Protein AF-A0A2Z7C8B4-F1 (afdb_monomer)

Sequence (126 aa):
MLSMHYPKAESQWIPLPPKSVGPT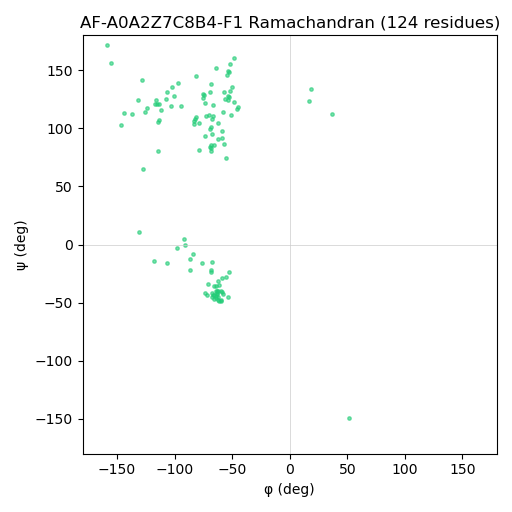PLCSSQLALVSHACTLVVYTPASPPTASVETLRHHEHNQSSQGLVEGSPAETECCRWLKELDDVCVCDLLVHLPQFLTKPVHSYTIAIDNTCDVTFSCGSKS

Organism: NCBI:txid472368

Mean predicted aligned error: 16.64 Å

Structure (mmCIF, N/CA/C/O backbone):
data_AF-A0A2Z7C8B4-F1
#
_entry.id   AF-A0A2Z7C8B4-F1
#
loop_
_atom_site.group_PDB
_atom_site.id
_atom_site.type_symbol
_atom_site.label_atom_id
_atom_site.label_alt_id
_atom_site.label_comp_id
_atom_site.label_asym_id
_atom_site.label_entity_id
_atom_site.label_seq_id
_atom_site.pdbx_PDB_ins_code
_atom_site.Cartn_x
_atom_site.Cartn_y
_atom_site.Cartn_z
_atom_site.occupancy
_atom_site.B_iso_or_equiv
_atom_site.auth_seq_id
_atom_site.auth_comp_id
_atom_site.auth_asym_id
_atom_site.auth_atom_id
_atom_site.pdbx_PDB_model_num
ATOM 1 N N . MET A 1 1 ? -50.290 14.798 52.025 1.00 39.72 1 MET A N 1
ATOM 2 C CA . MET A 1 1 ? -49.732 13.643 51.288 1.00 39.72 1 MET A CA 1
ATOM 3 C C . MET A 1 1 ? -48.855 14.183 50.163 1.00 39.72 1 MET A C 1
ATOM 5 O O . MET A 1 1 ? -49.177 15.240 49.643 1.00 39.72 1 MET A O 1
ATOM 9 N N . LEU A 1 2 ? -47.699 13.551 49.943 1.00 42.09 2 LEU A N 1
ATOM 10 C CA . LEU A 1 2 ? -46.470 14.088 49.332 1.00 42.09 2 LEU A CA 1
ATOM 11 C C . LEU A 1 2 ? -46.631 14.775 47.959 1.00 42.09 2 LEU A C 1
ATOM 13 O O . LEU A 1 2 ? -47.060 14.141 46.999 1.00 42.09 2 LEU A O 1
ATOM 17 N N . SER A 1 3 ? -46.128 16.010 47.845 1.00 48.34 3 SER A N 1
ATOM 18 C CA . SER A 1 3 ? -45.757 16.631 46.565 1.00 48.34 3 SER A CA 1
ATOM 19 C C . SER A 1 3 ? -44.349 16.177 46.180 1.00 48.34 3 SER A C 1
ATOM 21 O O . SER A 1 3 ? -43.360 16.641 46.753 1.00 48.34 3 SER A O 1
ATOM 23 N N . MET A 1 4 ? -44.251 15.248 45.228 1.00 46.31 4 MET A N 1
ATOM 24 C CA . MET A 1 4 ? -42.970 14.833 44.664 1.00 46.31 4 MET A CA 1
ATOM 25 C C . MET A 1 4 ? -42.515 15.889 43.646 1.00 46.31 4 MET A C 1
ATOM 27 O O . MET A 1 4 ? -43.057 15.982 42.548 1.00 46.31 4 MET A O 1
ATOM 31 N N . HIS A 1 5 ? -41.538 16.711 44.023 1.00 57.41 5 HIS A N 1
ATOM 32 C CA . HIS A 1 5 ? -40.867 17.612 43.091 1.00 57.41 5 HIS A CA 1
ATOM 33 C C . HIS A 1 5 ? -39.788 16.813 42.363 1.00 57.41 5 HIS A C 1
ATOM 35 O O . HIS A 1 5 ? -38.780 16.436 42.957 1.00 57.41 5 HIS A O 1
ATOM 41 N N . TYR A 1 6 ? -40.018 16.527 41.086 1.00 46.19 6 TYR A N 1
ATOM 42 C CA . TYR A 1 6 ? -38.996 15.947 40.225 1.00 46.19 6 TYR A CA 1
ATOM 43 C C . TYR A 1 6 ? -37.995 17.050 39.849 1.00 46.19 6 TYR A C 1
ATOM 45 O O . TYR A 1 6 ? -38.429 18.113 39.393 1.00 46.19 6 TYR A O 1
ATOM 53 N N . PRO A 1 7 ? -36.675 16.855 39.999 1.00 53.03 7 PRO A N 1
ATOM 54 C CA . PRO A 1 7 ? -35.728 17.769 39.386 1.00 53.03 7 PRO A CA 1
ATOM 55 C C . PRO A 1 7 ? -35.856 17.622 37.867 1.00 53.03 7 PRO A C 1
ATOM 57 O O . PRO A 1 7 ? -35.657 16.539 37.315 1.00 53.03 7 PRO A O 1
ATOM 60 N N . LYS A 1 8 ? -36.205 18.717 37.184 1.00 48.69 8 LYS A N 1
ATOM 61 C CA . LYS A 1 8 ? -36.082 18.828 35.730 1.00 48.69 8 LYS A CA 1
ATOM 62 C C . LYS A 1 8 ? -34.588 18.792 35.398 1.00 48.69 8 LYS A C 1
ATOM 64 O O . LYS A 1 8 ? -33.934 19.827 35.322 1.00 48.69 8 LYS A O 1
ATOM 69 N N . ALA A 1 9 ? -34.035 17.592 35.259 1.00 57.16 9 ALA A N 1
ATOM 70 C CA . ALA A 1 9 ? -32.729 17.402 34.660 1.00 57.16 9 ALA A CA 1
ATOM 71 C C . ALA A 1 9 ? -32.900 17.616 33.154 1.00 57.16 9 ALA A C 1
ATOM 73 O O . ALA A 1 9 ? -33.289 16.709 32.421 1.00 57.16 9 ALA A O 1
ATOM 74 N N . GLU A 1 10 ? -32.663 18.841 32.694 1.00 51.22 10 GLU A N 1
ATOM 75 C CA . GLU A 1 10 ? -32.428 19.092 31.277 1.00 51.22 10 GLU A CA 1
ATOM 76 C C . GLU A 1 10 ? -31.084 18.459 30.932 1.00 51.22 10 GLU A C 1
ATOM 78 O O . GLU A 1 10 ? -30.036 19.095 30.989 1.00 51.22 10 GLU A O 1
ATOM 83 N N . SER A 1 11 ? -31.100 17.164 30.613 1.00 55.47 11 SER A N 1
ATOM 84 C CA . SER A 1 11 ? -30.011 16.542 29.878 1.00 55.47 11 SER A CA 1
ATOM 85 C C . SER A 1 11 ? -30.059 17.126 28.474 1.00 55.47 11 SER A C 1
ATOM 87 O O . SER A 1 11 ? -30.645 16.549 27.555 1.00 55.47 11 SER A O 1
ATOM 89 N N . GLN A 1 12 ? -29.504 18.325 28.324 1.00 48.34 12 GLN A N 1
ATOM 90 C CA . GLN A 1 12 ? -29.180 18.869 27.026 1.00 48.34 12 GLN A CA 1
ATOM 91 C C . GLN A 1 12 ? -28.022 18.025 26.507 1.00 48.34 12 GLN A C 1
ATOM 93 O O . GLN A 1 12 ? -26.850 18.336 26.699 1.00 48.34 12 GLN A O 1
ATOM 98 N N . TRP A 1 13 ? -28.380 16.888 25.910 1.00 49.81 13 TRP A N 1
ATOM 99 C CA . TRP A 1 13 ? -27.516 16.162 25.004 1.00 49.81 13 TRP A CA 1
ATOM 100 C C . TRP A 1 13 ? -27.214 17.141 23.886 1.00 49.81 13 TRP A C 1
ATOM 102 O O . TRP A 1 13 ? -27.990 17.289 22.949 1.00 49.81 13 TRP A O 1
ATOM 112 N N . ILE A 1 14 ? -26.130 17.888 24.038 1.00 55.28 14 ILE A N 1
ATOM 113 C CA . ILE A 1 14 ? -25.474 18.508 22.908 1.00 55.28 14 ILE A CA 1
ATOM 114 C C . ILE A 1 14 ? -24.941 17.300 22.140 1.00 55.28 14 ILE A C 1
ATOM 116 O O . ILE A 1 14 ? -24.062 16.614 22.673 1.00 55.28 14 ILE A O 1
ATOM 120 N N . PRO A 1 15 ? -25.462 16.960 20.947 1.00 55.03 15 PRO A N 1
ATOM 121 C CA . PRO A 1 15 ? -24.724 16.067 20.082 1.00 55.03 15 PRO A CA 1
ATOM 122 C C . PRO A 1 15 ? -23.445 16.843 19.794 1.00 55.03 15 PRO A C 1
ATOM 124 O O . PRO A 1 15 ? -23.476 17.848 19.080 1.00 55.03 15 PRO A O 1
ATOM 127 N N . LEU A 1 16 ? -22.330 16.463 20.425 1.00 57.62 16 LEU A N 1
ATOM 128 C CA . LEU A 1 16 ? -21.052 16.923 19.916 1.00 57.62 16 LEU A CA 1
ATOM 129 C C . LEU A 1 16 ? -21.061 16.506 18.444 1.00 57.62 16 LEU A C 1
ATOM 131 O O . LEU A 1 16 ? -21.365 15.338 18.168 1.00 57.62 16 LEU A O 1
ATOM 135 N N . PRO A 1 17 ? -20.787 17.422 17.498 1.00 56.38 17 PRO A N 1
ATOM 136 C CA . PRO A 1 17 ? -20.564 16.994 16.133 1.00 56.38 17 PRO A CA 1
ATOM 137 C C . PRO A 1 17 ? -19.504 15.892 16.216 1.00 56.38 17 PRO A C 1
ATOM 139 O O . PRO A 1 17 ? -18.526 16.074 16.958 1.00 56.38 17 PRO A O 1
ATOM 142 N N . PRO A 1 18 ? -19.699 14.732 15.558 1.00 55.31 18 PRO A N 1
ATOM 143 C CA . PRO A 1 18 ? -18.627 13.757 15.467 1.00 55.31 18 PRO A CA 1
ATOM 144 C C . PRO A 1 18 ? -17.398 14.547 15.035 1.00 55.31 18 PRO A C 1
ATOM 146 O O . PRO A 1 18 ? -17.472 15.303 14.061 1.00 55.31 18 PRO A O 1
ATOM 149 N N . LYS A 1 19 ? -16.319 14.483 15.835 1.00 49.03 19 LYS A N 1
ATOM 150 C CA . LYS A 1 19 ? -15.037 15.066 15.438 1.00 49.03 19 LYS A CA 1
ATOM 151 C C . LYS A 1 19 ? -14.848 14.620 14.001 1.00 49.03 19 LYS A C 1
ATOM 153 O O . LYS A 1 19 ? -14.882 13.420 13.747 1.00 49.03 19 LYS A O 1
ATOM 158 N N . SER A 1 20 ? -14.771 15.590 13.099 1.00 48.62 20 SER A N 1
ATOM 159 C CA . SER A 1 20 ? -14.582 15.377 11.676 1.00 48.62 20 SER A CA 1
ATOM 160 C C . SER A 1 20 ? -13.298 14.571 11.489 1.00 48.62 20 SER A C 1
ATOM 162 O O . SER A 1 20 ? -12.225 15.144 11.317 1.00 48.62 20 SER A O 1
ATOM 164 N N . VAL A 1 21 ? -13.391 13.242 11.556 1.00 57.22 21 VAL A N 1
ATOM 165 C CA . VAL A 1 21 ? -12.478 12.355 10.850 1.00 57.22 21 VAL A CA 1
ATOM 166 C C . VAL A 1 21 ? -12.664 12.790 9.410 1.00 57.22 21 VAL A C 1
ATOM 168 O O . VAL A 1 21 ? -13.791 12.791 8.912 1.00 57.22 21 VA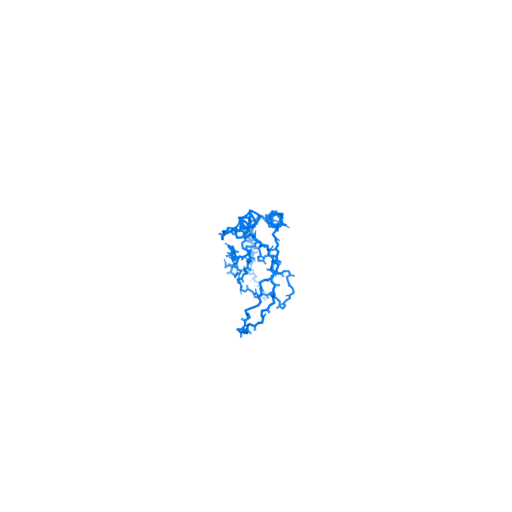L A O 1
ATOM 171 N N . GLY A 1 22 ? -11.603 13.361 8.841 1.00 50.22 22 GLY A N 1
ATOM 172 C CA . GLY A 1 22 ? -11.636 14.000 7.534 1.00 50.22 22 GLY A CA 1
ATOM 173 C C . GLY A 1 22 ? -12.307 13.111 6.486 1.00 50.22 22 GLY A C 1
ATOM 174 O O . GLY A 1 22 ? -12.438 11.902 6.682 1.00 50.22 22 GLY A O 1
ATOM 175 N N . PRO A 1 23 ? -12.763 13.709 5.381 1.00 47.66 23 PRO A N 1
ATOM 176 C CA . PRO A 1 23 ? -13.569 13.010 4.401 1.00 47.66 23 PRO A CA 1
ATOM 177 C C . PRO A 1 23 ? -12.822 11.739 3.962 1.00 47.66 23 PRO A C 1
ATOM 179 O O . PRO A 1 23 ? -11.682 11.796 3.503 1.00 47.66 23 PRO A O 1
ATOM 182 N N . THR A 1 24 ? -13.473 10.586 4.095 1.00 59.66 24 THR A N 1
ATOM 183 C CA . THR A 1 24 ? -13.124 9.351 3.392 1.00 59.66 24 THR A CA 1
ATOM 184 C C . THR A 1 24 ? -13.670 9.431 1.959 1.00 59.66 24 THR A C 1
ATOM 186 O O . THR A 1 24 ? -14.774 8.971 1.677 1.00 59.66 24 THR A O 1
ATOM 189 N N . PRO A 1 25 ? -12.953 10.121 1.048 1.00 54.56 25 PRO A N 1
ATOM 190 C CA . PRO A 1 25 ? -12.885 9.681 -0.344 1.00 54.56 25 PRO A CA 1
ATOM 191 C C . PRO A 1 25 ? -11.452 9.633 -0.908 1.00 54.56 25 PRO A C 1
ATOM 193 O O . PRO A 1 25 ? -11.293 9.450 -2.111 1.00 54.56 25 PRO A O 1
ATOM 196 N N . LEU A 1 26 ? -10.400 9.765 -0.086 1.00 63.62 26 LEU A N 1
ATOM 197 C CA . LEU A 1 26 ? -9.022 9.663 -0.593 1.00 63.62 26 LEU A CA 1
ATOM 198 C C . LEU A 1 26 ? -8.475 8.232 -0.636 1.00 63.62 26 LEU A C 1
ATOM 200 O O . LEU A 1 26 ? -7.534 7.985 -1.378 1.00 63.62 26 LEU A O 1
ATOM 204 N N . CYS A 1 27 ? -9.013 7.281 0.134 1.00 84.81 27 CYS A N 1
ATOM 205 C CA . CYS A 1 27 ? -8.450 5.925 0.138 1.00 84.81 27 CYS A CA 1
ATOM 206 C C . CYS A 1 27 ? -8.666 5.213 -1.207 1.00 84.81 27 CYS A C 1
ATOM 208 O O . CYS A 1 27 ? -7.739 4.625 -1.754 1.00 84.81 27 CYS A O 1
ATOM 210 N N . SER A 1 28 ? -9.853 5.347 -1.810 1.00 84.38 28 SER A N 1
ATOM 211 C CA . SER A 1 28 ? -10.131 4.766 -3.129 1.00 84.38 28 SER A CA 1
ATOM 212 C C . SER A 1 28 ? -9.250 5.358 -4.231 1.00 84.38 28 SER A C 1
ATOM 214 O O . SER A 1 28 ? -8.784 4.616 -5.090 1.00 84.38 28 SER A O 1
ATOM 216 N N . SER A 1 29 ? -8.997 6.671 -4.215 1.00 89.69 29 SER A N 1
ATOM 217 C CA . SER A 1 29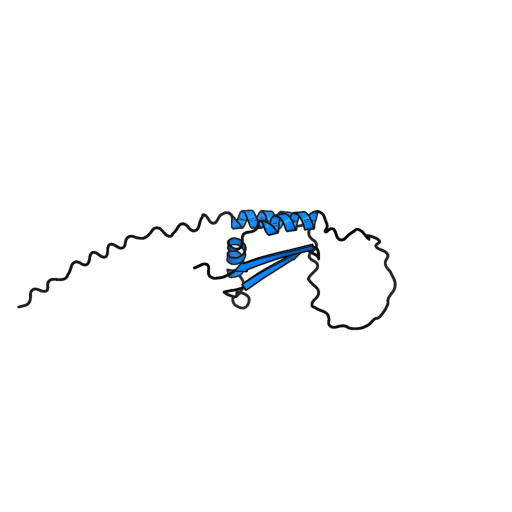 ? -8.138 7.314 -5.215 1.00 89.69 29 SER A CA 1
ATOM 218 C C . SER A 1 29 ? -6.658 6.992 -5.005 1.00 89.69 29 SER A C 1
ATOM 220 O O . SER A 1 29 ? -5.977 6.685 -5.979 1.00 89.69 29 SER A O 1
ATOM 222 N N . GLN A 1 30 ? -6.171 6.995 -3.760 1.00 91.19 30 GLN A N 1
ATOM 223 C CA . GLN A 1 30 ? -4.796 6.602 -3.435 1.00 91.19 30 GLN A CA 1
ATOM 224 C C . GLN A 1 30 ? -4.534 5.141 -3.807 1.00 91.19 30 GLN A C 1
ATOM 226 O O . GLN A 1 30 ? -3.565 4.846 -4.500 1.00 91.19 30 GLN A O 1
ATOM 231 N N . LEU A 1 31 ? -5.436 4.230 -3.431 1.00 90.31 31 LEU A N 1
ATOM 232 C CA . LEU A 1 31 ? -5.305 2.817 -3.770 1.00 90.31 31 LEU A CA 1
ATOM 233 C C . LEU A 1 31 ? -5.373 2.586 -5.283 1.00 90.31 31 LEU A C 1
ATOM 235 O O . LEU A 1 31 ? -4.602 1.786 -5.804 1.00 90.31 31 LEU A O 1
ATOM 239 N N . ALA A 1 32 ? -6.250 3.293 -6.003 1.00 91.69 32 ALA A N 1
ATOM 240 C CA . ALA A 1 32 ? -6.310 3.209 -7.462 1.00 91.69 32 ALA A CA 1
ATOM 241 C C . ALA A 1 32 ? -5.003 3.680 -8.116 1.00 91.69 32 ALA A C 1
ATOM 243 O O . ALA A 1 32 ? -4.528 3.062 -9.068 1.00 91.69 32 ALA A O 1
ATOM 244 N N . LEU A 1 33 ? -4.400 4.743 -7.583 1.00 93.19 33 LEU A N 1
ATOM 245 C CA . LEU A 1 33 ? -3.142 5.287 -8.081 1.00 93.19 33 LEU A CA 1
ATOM 246 C C . LEU A 1 33 ? -1.976 4.324 -7.847 1.00 93.19 33 LEU A C 1
ATOM 248 O O . LEU A 1 33 ? -1.215 4.050 -8.774 1.00 93.19 33 LEU A O 1
ATOM 252 N N . VAL A 1 34 ? -1.896 3.742 -6.648 1.00 93.00 34 VAL A N 1
ATOM 253 C CA . VAL A 1 34 ? -0.924 2.691 -6.318 1.00 93.00 34 VAL A CA 1
ATOM 254 C C . VAL A 1 34 ? -1.145 1.463 -7.198 1.00 93.00 34 VAL A C 1
ATOM 256 O O . VAL A 1 34 ? -0.208 0.981 -7.821 1.00 93.00 34 VAL A O 1
ATOM 259 N N . SER A 1 35 ? -2.383 0.981 -7.326 1.00 91.88 35 SER A N 1
ATOM 260 C CA . SER A 1 35 ? -2.715 -0.189 -8.148 1.00 91.88 35 SER A CA 1
A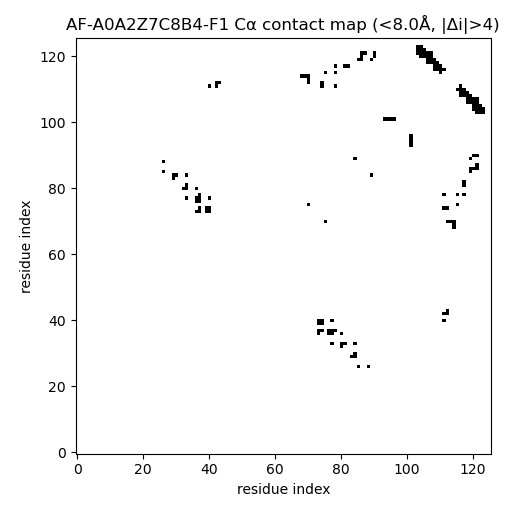TOM 261 C C . SER A 1 35 ? -2.307 0.001 -9.610 1.00 91.88 35 SER A C 1
ATOM 263 O O . SER A 1 35 ? -1.720 -0.900 -10.211 1.00 91.88 35 SER A O 1
ATOM 265 N N . HIS A 1 36 ? -2.550 1.187 -10.167 1.00 94.25 36 HIS A N 1
ATOM 266 C CA . HIS A 1 36 ? -2.118 1.521 -11.517 1.00 94.25 36 HIS A CA 1
ATOM 267 C C . HIS A 1 36 ? -0.586 1.583 -11.628 1.00 94.25 36 HIS A C 1
ATOM 269 O O . HIS A 1 36 ? -0.014 0.976 -12.529 1.00 94.25 36 HIS A O 1
ATOM 275 N N . ALA A 1 37 ? 0.094 2.262 -10.698 1.00 92.38 37 ALA A N 1
ATOM 276 C CA . ALA A 1 37 ? 1.556 2.361 -10.690 1.00 92.38 37 ALA A CA 1
ATOM 277 C C . ALA A 1 37 ? 2.250 0.998 -10.540 1.00 92.38 37 ALA A C 1
ATOM 279 O O . ALA A 1 37 ? 3.294 0.756 -11.138 1.00 92.38 37 ALA A O 1
ATOM 280 N N . CYS A 1 38 ? 1.642 0.097 -9.775 1.00 91.06 38 CYS A N 1
ATOM 281 C CA . CYS A 1 38 ? 2.176 -1.223 -9.476 1.00 91.06 38 CYS A CA 1
ATOM 282 C C . CYS A 1 38 ? 1.728 -2.310 -10.461 1.00 91.06 38 CYS A C 1
ATOM 284 O O . CYS A 1 38 ? 2.159 -3.451 -10.331 1.00 91.06 38 CYS A O 1
ATOM 286 N N . THR A 1 39 ? 0.907 -1.984 -11.467 1.00 90.56 39 THR A N 1
ATOM 287 C CA . THR A 1 39 ? 0.369 -2.962 -12.436 1.00 90.56 39 THR A CA 1
ATOM 288 C C . THR A 1 39 ? 1.462 -3.716 -13.202 1.00 90.56 39 THR A C 1
ATOM 290 O O . THR A 1 39 ? 1.248 -4.853 -13.613 1.00 90.56 39 THR A O 1
ATOM 293 N N . LEU A 1 40 ? 2.630 -3.098 -13.399 1.00 85.06 40 LEU A N 1
ATOM 294 C CA . LEU A 1 40 ? 3.749 -3.683 -14.146 1.00 85.06 40 LEU A CA 1
ATOM 295 C C . LEU A 1 40 ? 4.813 -4.335 -13.255 1.00 85.06 40 LEU A C 1
ATOM 297 O O . LEU A 1 40 ? 5.770 -4.901 -13.780 1.00 85.06 40 LEU A O 1
ATOM 301 N N . VAL A 1 41 ? 4.666 -4.262 -11.930 1.00 83.19 41 VAL A N 1
ATOM 302 C CA . VAL A 1 41 ? 5.590 -4.922 -11.006 1.00 83.19 41 VAL A CA 1
ATOM 303 C C . VAL A 1 41 ? 5.320 -6.421 -11.047 1.00 83.19 41 VAL A C 1
ATOM 305 O O . VAL A 1 41 ? 4.210 -6.879 -10.770 1.00 83.19 41 VAL A O 1
ATOM 308 N N . VAL A 1 42 ? 6.342 -7.201 -11.396 1.00 74.12 42 VAL A N 1
ATOM 309 C CA . VAL A 1 42 ? 6.263 -8.658 -11.315 1.00 74.12 42 VAL A CA 1
ATOM 310 C C . VAL A 1 42 ? 6.309 -9.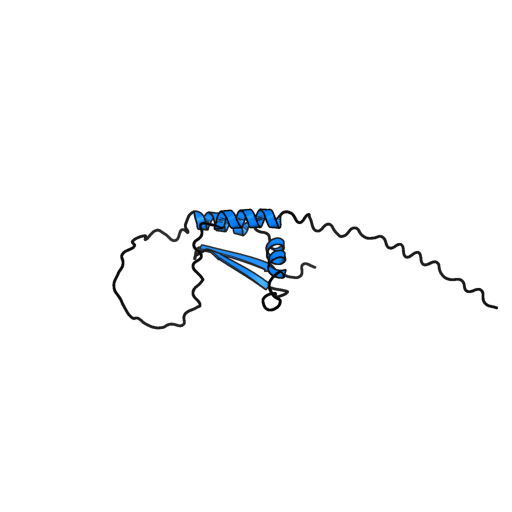034 -9.841 1.00 74.12 42 VAL A C 1
ATOM 312 O O . VAL A 1 42 ? 7.335 -8.880 -9.187 1.00 74.12 42 VAL A O 1
ATOM 315 N N . TYR A 1 43 ? 5.196 -9.531 -9.305 1.00 62.19 43 TYR A N 1
ATOM 316 C CA . TYR A 1 43 ? 5.187 -10.096 -7.962 1.00 62.19 43 TYR A CA 1
ATOM 317 C C . TYR A 1 43 ? 5.981 -11.404 -7.973 1.00 62.19 43 TYR A C 1
ATOM 319 O O . TYR A 1 43 ? 5.474 -12.448 -8.388 1.00 62.19 43 TYR A O 1
ATOM 327 N N . THR A 1 44 ? 7.232 -11.355 -7.530 1.00 55.03 44 THR A N 1
ATOM 328 C CA . THR A 1 44 ? 7.957 -12.533 -7.064 1.00 55.03 44 THR A CA 1
ATOM 329 C C . THR A 1 44 ? 7.508 -12.777 -5.622 1.00 55.03 44 THR A C 1
ATOM 331 O O . THR A 1 44 ? 7.800 -11.966 -4.743 1.00 55.03 44 THR A O 1
ATOM 334 N N . PRO A 1 45 ? 6.742 -13.847 -5.330 1.00 52.97 45 PRO A N 1
ATOM 335 C CA . PRO A 1 45 ? 6.411 -14.172 -3.951 1.00 52.97 45 PRO A CA 1
ATOM 336 C C . PRO A 1 45 ? 7.721 -14.329 -3.188 1.00 52.97 45 PRO A C 1
ATOM 338 O O . PRO A 1 45 ? 8.574 -15.113 -3.613 1.00 52.97 45 PRO A O 1
ATOM 341 N N . ALA A 1 46 ? 7.882 -13.582 -2.093 1.00 50.22 46 ALA A N 1
ATOM 342 C CA . ALA A 1 46 ? 9.030 -13.725 -1.213 1.00 50.22 46 ALA A CA 1
ATOM 343 C C . ALA A 1 46 ? 9.172 -15.212 -0.866 1.00 50.22 46 ALA A C 1
ATOM 345 O O . ALA A 1 46 ? 8.294 -15.800 -0.227 1.00 50.22 46 ALA A O 1
ATOM 346 N N . SER A 1 47 ? 10.237 -15.847 -1.357 1.00 38.16 47 SER A N 1
ATOM 347 C CA . SER A 1 47 ? 10.511 -17.241 -1.041 1.00 38.16 47 SER A CA 1
ATOM 348 C C . SER A 1 47 ? 10.594 -17.365 0.483 1.00 38.16 47 SER A C 1
ATOM 350 O O . SER A 1 47 ? 11.284 -16.549 1.104 1.00 38.16 47 SER A O 1
ATOM 352 N N . PRO A 1 48 ? 9.906 -18.341 1.107 1.00 43.75 48 PRO A N 1
ATOM 353 C CA . PRO A 1 48 ? 10.042 -18.574 2.540 1.00 43.75 48 PRO A CA 1
ATOM 354 C C . PRO A 1 48 ? 11.530 -18.740 2.882 1.00 43.75 48 PRO A C 1
ATOM 356 O O . PRO A 1 48 ? 12.270 -19.238 2.029 1.00 43.75 48 PRO A O 1
ATOM 359 N N . PRO A 1 49 ? 11.994 -18.343 4.084 1.00 43.97 49 PRO A N 1
ATOM 360 C CA . PRO A 1 49 ? 13.395 -18.485 4.460 1.00 43.97 49 PRO A CA 1
ATOM 361 C C . PRO A 1 49 ? 13.778 -19.967 4.393 1.00 43.97 49 PRO A C 1
ATOM 363 O O . PRO A 1 49 ? 13.469 -20.752 5.289 1.00 43.97 49 PRO A O 1
ATOM 366 N N . THR A 1 50 ? 14.399 -20.377 3.288 1.00 42.06 50 THR A N 1
ATOM 367 C CA . THR A 1 50 ? 14.881 -21.738 3.091 1.00 42.06 50 THR A CA 1
ATOM 368 C C . THR A 1 50 ? 16.059 -21.945 4.021 1.00 42.06 50 THR A C 1
ATOM 370 O O . THR A 1 50 ? 17.122 -21.353 3.835 1.00 42.06 50 THR A O 1
ATOM 373 N N . ALA A 1 51 ? 15.858 -22.797 5.025 1.00 49.62 51 ALA A N 1
ATOM 374 C CA . ALA A 1 51 ? 16.950 -23.447 5.724 1.00 49.62 51 ALA A CA 1
ATOM 375 C C . ALA A 1 51 ? 17.893 -24.085 4.690 1.00 49.62 51 ALA A C 1
ATOM 377 O O . ALA A 1 51 ? 17.452 -24.690 3.711 1.00 49.62 51 ALA A O 1
ATOM 378 N N . SER A 1 52 ? 19.186 -23.890 4.907 1.00 53.47 52 SER A N 1
ATOM 379 C CA . SER A 1 52 ? 20.310 -24.307 4.076 1.00 53.47 52 SER A CA 1
ATOM 380 C C . SER A 1 52 ? 20.182 -25.759 3.607 1.00 53.47 52 SER A C 1
ATOM 382 O O . SER A 1 52 ? 20.244 -26.675 4.424 1.00 53.47 52 SER A O 1
ATOM 384 N N . VAL A 1 53 ? 20.076 -25.985 2.294 1.00 48.88 53 VAL A N 1
ATOM 385 C CA . VAL A 1 53 ? 20.348 -27.300 1.698 1.00 48.88 53 VAL A CA 1
ATOM 386 C C . VAL A 1 53 ? 21.266 -27.123 0.496 1.00 48.88 53 VAL A C 1
ATO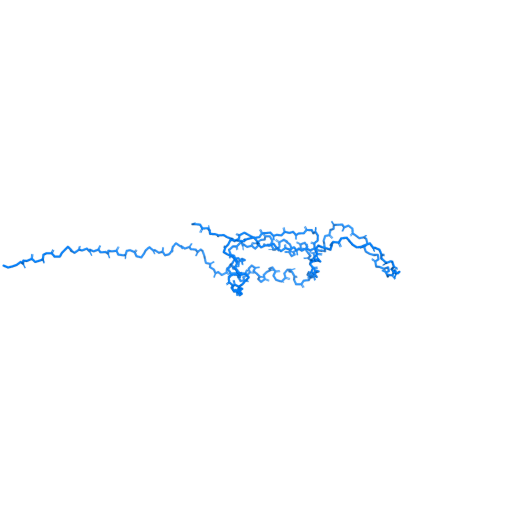M 388 O O . VAL A 1 53 ? 21.023 -26.337 -0.416 1.00 48.88 53 VAL A O 1
ATOM 391 N N . GLU A 1 54 ? 22.373 -27.842 0.579 1.00 49.09 54 GLU A N 1
ATOM 392 C CA . GLU A 1 54 ? 23.557 -27.792 -0.259 1.00 49.09 54 GLU A CA 1
ATOM 393 C C . GLU A 1 54 ? 23.320 -28.438 -1.641 1.00 49.09 54 GLU A C 1
ATOM 395 O O . GLU A 1 54 ? 22.856 -29.568 -1.745 1.00 49.09 54 GLU A O 1
ATOM 400 N N . THR A 1 55 ? 23.664 -27.683 -2.688 1.00 52.00 55 THR A N 1
ATOM 401 C CA . THR A 1 55 ? 24.131 -28.070 -4.035 1.00 52.00 55 THR A CA 1
ATOM 402 C C . THR A 1 55 ? 23.546 -29.315 -4.729 1.00 52.00 55 THR A C 1
ATOM 404 O O . THR A 1 55 ? 23.986 -30.438 -4.501 1.00 52.00 55 THR A O 1
ATOM 407 N N . LEU A 1 56 ? 22.786 -29.086 -5.810 1.00 49.75 56 LEU A N 1
ATOM 408 C CA . LEU A 1 56 ? 22.876 -29.935 -7.007 1.00 49.75 56 LEU A CA 1
ATOM 409 C C . LEU A 1 56 ? 22.856 -29.077 -8.281 1.00 49.75 56 LEU A C 1
ATOM 411 O O . LEU A 1 56 ? 21.866 -28.426 -8.609 1.00 49.75 56 LEU A O 1
ATOM 415 N N . ARG A 1 57 ? 23.994 -29.061 -8.982 1.00 56.44 57 ARG A N 1
ATOM 416 C CA . ARG A 1 57 ? 24.236 -28.281 -10.199 1.00 56.44 57 ARG A CA 1
ATOM 417 C C . ARG A 1 57 ? 23.546 -28.907 -11.411 1.00 56.44 57 ARG A C 1
ATOM 419 O O . ARG A 1 57 ? 23.840 -30.049 -11.748 1.00 56.44 57 ARG A O 1
ATOM 426 N N . HIS A 1 58 ? 22.739 -28.116 -12.112 1.00 54.69 58 HIS A N 1
ATOM 427 C CA . HIS A 1 58 ? 22.336 -28.366 -13.495 1.00 54.69 58 HIS A CA 1
ATOM 428 C C . HIS A 1 58 ? 22.599 -27.112 -14.338 1.00 54.69 58 HIS A C 1
ATOM 430 O O . HIS A 1 58 ? 22.478 -25.989 -13.855 1.00 54.69 58 HIS A O 1
ATOM 436 N N . HIS A 1 59 ? 23.052 -27.343 -15.567 1.00 58.88 59 HIS A N 1
ATOM 437 C CA . HIS A 1 59 ? 23.620 -26.362 -16.483 1.00 58.88 59 HIS A CA 1
ATOM 438 C C . HIS A 1 59 ? 22.620 -25.318 -17.009 1.00 58.88 59 HIS A C 1
ATOM 440 O O . HIS A 1 59 ? 21.506 -25.642 -17.403 1.00 58.88 59 HIS A O 1
ATOM 446 N N . GLU A 1 60 ? 23.130 -24.087 -17.040 1.00 52.06 60 GLU A N 1
ATOM 447 C CA . GLU A 1 60 ? 22.865 -22.922 -17.894 1.00 52.06 60 GLU A CA 1
ATOM 448 C C . GLU A 1 60 ? 21.585 -22.828 -18.746 1.00 52.06 60 GLU A C 1
ATOM 450 O O . GLU A 1 60 ? 21.398 -23.535 -19.736 1.00 52.06 60 GLU A O 1
ATOM 455 N N . HIS A 1 61 ? 20.855 -21.733 -18.510 1.00 59.66 61 HIS A N 1
ATOM 456 C CA . HIS A 1 61 ? 20.419 -20.860 -19.597 1.00 59.66 61 HIS A CA 1
ATOM 457 C C . HIS A 1 61 ? 20.901 -19.431 -19.308 1.00 59.66 61 HIS A C 1
ATOM 459 O O . HIS A 1 61 ? 20.552 -18.828 -18.295 1.00 59.66 61 HIS A O 1
ATOM 465 N N . ASN A 1 62 ? 21.754 -18.928 -20.195 1.00 56.34 62 ASN A N 1
ATOM 466 C CA . ASN A 1 62 ? 22.340 -17.597 -20.174 1.00 56.34 62 ASN A CA 1
ATOM 467 C C . ASN A 1 62 ? 21.256 -16.535 -20.436 1.00 56.34 62 ASN A C 1
ATOM 469 O O . ASN A 1 62 ? 20.871 -16.308 -21.580 1.00 56.34 62 ASN A O 1
ATOM 473 N N . GLN A 1 63 ? 20.776 -15.883 -19.376 1.00 62.22 63 GLN A N 1
ATOM 474 C CA . GLN A 1 63 ? 20.140 -14.568 -19.464 1.00 62.22 63 GLN A CA 1
ATOM 475 C C . GLN A 1 63 ? 21.023 -13.564 -18.731 1.00 62.22 63 GLN A C 1
ATOM 477 O O . GLN A 1 63 ? 20.822 -13.228 -17.567 1.00 62.22 63 GLN A O 1
ATOM 482 N N . SER A 1 64 ? 22.066 -13.134 -19.434 1.00 55.38 64 SER A N 1
ATOM 483 C CA . SER A 1 64 ? 22.867 -11.977 -19.072 1.00 55.38 64 SER A CA 1
ATOM 484 C C . SER A 1 64 ? 22.006 -10.710 -19.080 1.00 55.38 64 SER A C 1
ATOM 486 O O . SER A 1 64 ? 21.928 -10.001 -20.080 1.00 55.38 64 SER A O 1
ATOM 488 N N . SER A 1 65 ? 21.431 -10.388 -17.928 1.00 56.66 65 SER A N 1
ATOM 489 C CA . SER A 1 65 ? 21.136 -9.014 -17.521 1.00 56.66 65 SER A CA 1
ATOM 490 C C . SER A 1 65 ? 21.735 -8.782 -16.137 1.00 56.66 65 SER A C 1
ATOM 492 O O . SER A 1 65 ? 21.041 -8.582 -15.148 1.00 56.66 65 SER A O 1
ATOM 494 N N . GLN A 1 66 ? 23.070 -8.831 -16.081 1.00 54.59 66 GLN A N 1
ATOM 495 C CA . GLN A 1 66 ? 23.838 -8.143 -15.047 1.00 54.59 66 GLN A CA 1
ATOM 496 C C . GLN A 1 66 ? 23.698 -6.634 -15.278 1.00 54.59 66 GLN A C 1
ATOM 498 O O . GLN A 1 66 ? 24.530 -6.002 -15.924 1.00 54.59 66 GLN A O 1
ATOM 503 N N . GLY A 1 67 ? 22.606 -6.074 -14.776 1.00 42.19 67 GLY A N 1
ATOM 504 C CA . GLY A 1 67 ? 22.472 -4.656 -14.494 1.00 42.19 67 GLY A CA 1
ATOM 505 C C . GLY A 1 67 ? 22.276 -4.526 -12.994 1.00 42.19 67 GLY A C 1
ATOM 506 O O . GLY A 1 67 ? 21.397 -5.182 -12.458 1.00 42.19 67 GLY A O 1
ATOM 507 N N . LEU A 1 68 ? 23.189 -3.797 -12.355 1.00 44.78 68 LEU A N 1
ATOM 508 C CA . LEU A 1 68 ? 23.029 -2.956 -11.168 1.00 44.78 68 LEU A CA 1
ATOM 509 C C . LEU A 1 68 ? 21.792 -3.204 -10.284 1.00 44.78 68 LEU A C 1
ATOM 511 O O . LEU A 1 68 ? 20.673 -3.241 -10.769 1.00 44.78 68 LEU A O 1
ATOM 515 N N . VAL A 1 69 ? 22.018 -3.261 -8.970 1.00 53.78 69 VAL A N 1
ATOM 516 C CA . VAL A 1 69 ? 21.014 -3.128 -7.899 1.00 53.78 69 VAL A CA 1
ATOM 517 C C . VAL A 1 69 ? 20.256 -1.801 -8.062 1.00 53.78 69 VAL A C 1
ATOM 519 O O . VAL A 1 69 ? 20.519 -0.818 -7.380 1.00 53.78 69 VAL A O 1
ATOM 522 N N . GLU A 1 70 ? 19.371 -1.749 -9.039 1.00 54.19 70 GLU A N 1
ATOM 523 C CA . GLU A 1 70 ? 18.532 -0.628 -9.404 1.00 54.19 70 GLU A CA 1
ATOM 524 C C . GLU A 1 70 ? 17.255 -1.294 -9.897 1.00 54.19 70 GLU A C 1
ATOM 526 O O . GLU A 1 70 ? 17.240 -1.931 -10.952 1.00 54.19 70 GLU A O 1
ATOM 531 N N . GLY A 1 71 ? 16.227 -1.270 -9.045 1.00 63.50 71 GLY A N 1
ATOM 532 C CA . GLY A 1 71 ? 14.939 -1.866 -9.371 1.00 63.50 71 GLY A CA 1
ATOM 533 C C . GLY A 1 71 ? 14.440 -1.348 -10.717 1.00 63.50 71 GLY A C 1
ATOM 534 O O . GLY A 1 71 ? 14.813 -0.253 -11.160 1.00 63.50 71 GLY A O 1
ATOM 535 N N . SER A 1 72 ? 13.593 -2.126 -11.388 1.00 78.38 72 SER A N 1
ATOM 536 C CA . SER A 1 72 ? 13.020 -1.687 -12.656 1.00 78.38 72 SER A CA 1
ATOM 537 C C . SER A 1 72 ? 12.361 -0.305 -12.482 1.00 78.38 72 SER A C 1
ATOM 539 O O . SER A 1 72 ? 11.860 0.031 -11.400 1.00 78.38 72 SER A O 1
ATOM 541 N N . PRO A 1 73 ? 12.326 0.548 -13.520 1.00 82.88 73 PRO A N 1
ATOM 542 C CA . PRO A 1 73 ? 11.663 1.848 -13.413 1.00 82.88 73 PRO A CA 1
ATOM 543 C C . PRO A 1 73 ? 10.195 1.709 -12.973 1.00 82.88 73 PRO A C 1
ATOM 545 O O . PRO A 1 73 ? 9.674 2.588 -12.293 1.00 82.88 73 PRO A O 1
ATOM 548 N N . ALA A 1 74 ? 9.552 0.578 -13.286 1.00 85.44 74 ALA A N 1
ATOM 549 C CA . ALA A 1 74 ? 8.221 0.234 -12.797 1.00 85.44 74 ALA A CA 1
ATOM 550 C C . ALA A 1 74 ? 8.184 -0.015 -11.275 1.00 85.44 74 ALA A C 1
ATOM 552 O O . ALA A 1 74 ? 7.291 0.494 -10.600 1.00 85.44 74 ALA A O 1
ATOM 553 N N . GLU A 1 75 ? 9.154 -0.743 -10.715 1.00 87.75 75 GLU A N 1
ATOM 554 C CA . GLU A 1 75 ? 9.282 -0.953 -9.262 1.00 87.75 75 GLU A CA 1
ATOM 555 C C . GLU A 1 75 ? 9.531 0.358 -8.519 1.00 87.75 75 GLU A C 1
ATOM 557 O O . GLU A 1 75 ? 8.900 0.617 -7.495 1.00 87.75 75 GLU A O 1
ATOM 562 N N . THR A 1 76 ? 10.396 1.219 -9.061 1.00 88.75 76 THR A N 1
ATOM 563 C CA . THR A 1 76 ? 10.699 2.530 -8.469 1.00 88.75 76 THR A CA 1
ATOM 564 C C . THR A 1 76 ? 9.456 3.419 -8.428 1.00 88.75 76 THR A C 1
ATOM 566 O O . THR A 1 76 ? 9.146 4.023 -7.399 1.00 88.75 76 THR A O 1
ATOM 569 N N . GLU A 1 77 ? 8.707 3.467 -9.529 1.00 90.69 77 GLU A N 1
ATOM 570 C CA . GLU A 1 77 ? 7.465 4.233 -9.627 1.00 90.69 77 GLU A CA 1
ATOM 571 C C . GLU A 1 77 ? 6.372 3.682 -8.705 1.00 90.69 77 GLU A C 1
ATOM 573 O O . GLU A 1 77 ? 5.724 4.448 -7.989 1.00 90.69 77 GLU A O 1
ATOM 578 N N . CYS A 1 78 ? 6.202 2.360 -8.652 1.00 92.06 78 CYS A N 1
ATOM 579 C CA . CYS A 1 78 ? 5.291 1.709 -7.713 1.00 92.06 78 CYS A CA 1
ATOM 580 C C . CYS A 1 78 ? 5.666 2.026 -6.259 1.00 92.06 78 CYS A C 1
ATOM 582 O O . CYS A 1 78 ? 4.817 2.463 -5.487 1.00 92.06 78 CYS A O 1
ATOM 584 N N . CYS A 1 79 ? 6.945 1.895 -5.901 1.00 92.25 79 CYS A N 1
ATOM 585 C CA . CYS A 1 79 ? 7.454 2.199 -4.566 1.00 92.25 79 CYS A CA 1
ATOM 586 C C . CYS A 1 79 ? 7.206 3.659 -4.168 1.00 92.25 79 CYS A C 1
ATOM 588 O O . CYS A 1 79 ? 6.845 3.948 -3.026 1.00 92.25 79 CYS A O 1
ATOM 590 N N . ARG A 1 80 ? 7.374 4.592 -5.112 1.00 93.12 80 ARG A N 1
ATOM 591 C CA . ARG A 1 80 ? 7.094 6.016 -4.898 1.00 93.12 80 ARG A CA 1
ATOM 592 C C . ARG A 1 80 ? 5.635 6.247 -4.518 1.00 93.12 80 ARG A C 1
ATOM 594 O O . ARG A 1 80 ? 5.380 6.937 -3.538 1.00 93.12 80 ARG A O 1
ATOM 601 N N . TRP A 1 81 ? 4.696 5.658 -5.254 1.00 93.56 81 TRP A N 1
ATOM 602 C CA . TRP A 1 81 ? 3.270 5.788 -4.943 1.00 93.56 81 TRP A CA 1
ATOM 603 C C . TRP A 1 81 ? 2.866 5.024 -3.686 1.00 93.56 81 TRP A C 1
ATOM 605 O O . TRP A 1 81 ? 2.026 5.498 -2.930 1.00 93.56 81 TRP A O 1
ATOM 615 N N . LEU A 1 82 ? 3.490 3.8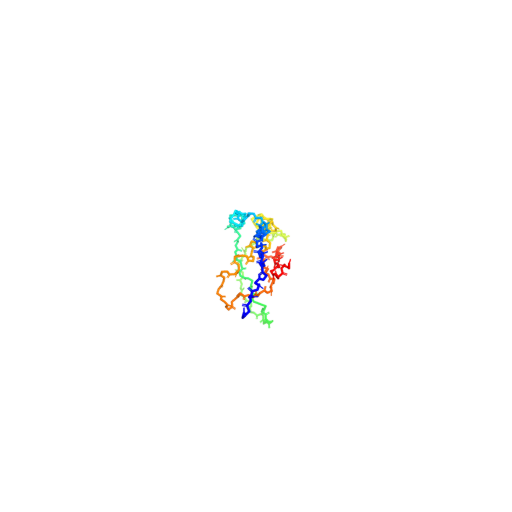77 -3.428 1.00 92.81 82 LEU A N 1
ATOM 616 C CA . LEU A 1 82 ? 3.233 3.081 -2.237 1.00 92.81 82 LEU A CA 1
ATOM 617 C C . LEU A 1 82 ? 3.617 3.824 -0.948 1.00 92.81 82 LEU A C 1
ATOM 619 O O . LEU A 1 82 ? 2.913 3.706 0.047 1.00 92.81 82 LEU A O 1
ATOM 623 N N . LYS A 1 83 ? 4.691 4.623 -0.974 1.00 92.56 83 LYS A N 1
ATOM 624 C CA . LYS A 1 83 ? 5.106 5.483 0.150 1.00 92.56 83 LYS A CA 1
ATOM 625 C C . LYS A 1 83 ? 4.148 6.642 0.433 1.00 92.56 83 LYS A C 1
ATOM 627 O O . LYS A 1 83 ? 4.176 7.171 1.536 1.00 92.56 83 LYS A O 1
ATOM 632 N N . GLU A 1 84 ? 3.339 7.035 -0.548 1.00 92.00 84 GLU A N 1
ATOM 633 C CA . GLU A 1 84 ? 2.340 8.102 -0.402 1.00 92.00 84 GLU A CA 1
ATOM 634 C C . GLU A 1 84 ? 1.005 7.574 0.147 1.00 92.00 84 GLU A C 1
ATOM 636 O O . GLU A 1 84 ? 0.131 8.351 0.521 1.00 92.00 84 GLU A O 1
ATOM 641 N N . LEU A 1 85 ? 0.827 6.250 0.183 1.00 91.44 85 LEU A N 1
ATOM 642 C CA . LEU A 1 85 ? -0.376 5.626 0.714 1.00 91.44 85 LEU A CA 1
ATOM 643 C C . LEU A 1 85 ? -0.443 5.824 2.236 1.00 91.44 85 LEU A C 1
ATOM 645 O O . LEU A 1 85 ? 0.522 5.567 2.948 1.00 91.44 85 LEU A O 1
ATOM 649 N N . ASP A 1 86 ? -1.588 6.271 2.742 1.00 90.69 86 ASP A N 1
ATOM 650 C CA . ASP A 1 86 ? -1.755 6.532 4.175 1.00 90.69 86 ASP A CA 1
ATOM 651 C C . ASP A 1 86 ? -2.059 5.261 4.994 1.00 90.69 86 ASP A C 1
ATOM 653 O O . ASP A 1 86 ? -2.812 4.381 4.556 1.00 90.69 86 ASP A O 1
ATOM 657 N N . ASP A 1 87 ? -1.544 5.207 6.228 1.00 89.12 87 ASP A N 1
ATOM 658 C CA . ASP A 1 87 ? -1.811 4.130 7.189 1.00 89.12 87 ASP A CA 1
ATOM 659 C C . ASP A 1 87 ? -3.316 3.904 7.397 1.00 89.12 87 ASP A C 1
ATOM 661 O O . ASP A 1 87 ? -3.771 2.764 7.363 1.00 89.12 87 ASP A O 1
ATOM 665 N N . VAL A 1 88 ? -4.117 4.966 7.560 1.00 88.31 88 VAL A N 1
ATOM 666 C CA . VAL A 1 88 ? -5.573 4.864 7.779 1.00 88.31 88 VAL A CA 1
ATOM 667 C C . VAL A 1 88 ? -6.241 4.144 6.611 1.00 88.31 88 VAL A C 1
ATOM 669 O O . VAL A 1 88 ? -7.082 3.276 6.831 1.00 88.31 88 VAL A O 1
ATOM 672 N N . CYS A 1 89 ? -5.824 4.443 5.378 1.00 89.38 89 CYS A N 1
ATOM 673 C CA . CYS A 1 89 ? -6.363 3.794 4.185 1.00 89.38 89 CYS A CA 1
ATOM 674 C C . CYS A 1 89 ? -6.050 2.292 4.155 1.00 89.38 89 CYS A C 1
ATOM 676 O O . CYS A 1 89 ? -6.935 1.472 3.899 1.00 89.38 89 CYS A O 1
ATOM 678 N N . VAL A 1 90 ? -4.804 1.917 4.451 1.00 89.00 90 VAL A N 1
ATOM 679 C CA . VAL A 1 90 ? -4.395 0.508 4.499 1.00 89.00 90 VAL A CA 1
ATOM 680 C C . VAL A 1 90 ? -5.128 -0.229 5.618 1.00 89.00 90 VAL A C 1
ATOM 682 O O . VAL A 1 90 ? -5.655 -1.318 5.394 1.00 89.00 90 VAL A O 1
ATOM 685 N N . CYS A 1 91 ? -5.236 0.371 6.802 1.00 88.38 91 CYS A N 1
ATOM 686 C CA . CYS A 1 91 ? -5.939 -0.237 7.926 1.00 88.38 91 CYS A CA 1
ATOM 687 C C . CYS A 1 91 ? -7.437 -0.437 7.637 1.00 88.38 91 CYS A C 1
ATOM 689 O O . CYS A 1 91 ? -7.964 -1.510 7.934 1.00 88.38 91 CYS A O 1
ATOM 691 N N . ASP A 1 92 ? -8.110 0.534 7.007 1.00 86.38 92 ASP A N 1
ATOM 692 C CA . ASP A 1 92 ? -9.523 0.430 6.601 1.00 86.38 92 ASP A CA 1
ATOM 693 C C . ASP A 1 92 ? -9.759 -0.691 5.571 1.00 86.38 92 ASP A C 1
ATOM 695 O O . ASP A 1 92 ? -10.809 -1.342 5.572 1.00 86.38 92 ASP A O 1
ATOM 699 N N . LEU A 1 93 ? -8.776 -0.974 4.712 1.00 85.31 93 LEU A N 1
ATOM 700 C CA . LEU A 1 93 ? -8.836 -2.122 3.808 1.00 85.31 93 LEU A CA 1
ATOM 701 C C . LEU A 1 93 ? -8.653 -3.443 4.570 1.00 85.31 93 LEU A C 1
ATOM 703 O O . LEU A 1 93 ? -9.391 -4.404 4.349 1.00 85.31 93 LEU A O 1
ATOM 707 N N . LEU A 1 94 ? -7.693 -3.496 5.495 1.00 85.25 94 LEU A N 1
ATOM 708 C CA . LEU A 1 94 ? -7.350 -4.719 6.223 1.00 85.25 94 LEU A CA 1
ATOM 709 C C . LEU A 1 94 ? -8.447 -5.174 7.197 1.00 85.25 94 LEU A C 1
ATOM 711 O O . LEU A 1 94 ? -8.550 -6.372 7.460 1.00 85.25 94 LEU A O 1
ATOM 715 N N . VAL A 1 95 ? -9.330 -4.287 7.677 1.00 84.25 95 VAL A N 1
ATOM 716 C CA . VAL A 1 95 ? -10.485 -4.712 8.501 1.00 84.25 95 VAL A CA 1
ATOM 717 C C . VAL A 1 95 ? -11.519 -5.538 7.728 1.00 84.25 95 VAL A C 1
ATOM 719 O O . VAL A 1 95 ? -12.346 -6.201 8.351 1.00 84.25 95 VAL A O 1
ATOM 722 N N . HIS A 1 96 ? -11.467 -5.533 6.392 1.00 86.00 96 HIS A N 1
ATOM 723 C CA . HIS A 1 96 ? -12.349 -6.344 5.545 1.00 86.00 96 HIS A CA 1
ATOM 724 C C . HIS A 1 96 ? -11.832 -7.778 5.363 1.00 86.00 96 HIS A C 1
ATOM 726 O O . HIS A 1 96 ? -12.539 -8.621 4.805 1.00 86.00 96 HIS A O 1
ATOM 732 N N . LEU A 1 97 ? -10.613 -8.077 5.828 1.00 84.38 97 LEU A N 1
ATOM 733 C CA . LEU A 1 97 ? -10.102 -9.440 5.835 1.00 84.38 97 LEU A CA 1
ATOM 734 C C . LEU A 1 97 ? -10.944 -10.331 6.763 1.00 84.38 97 LEU A C 1
ATOM 736 O O . LEU A 1 97 ? -11.524 -9.858 7.747 1.00 84.38 97 LEU A O 1
ATOM 740 N N . PRO A 1 98 ? -11.008 -11.644 6.484 1.00 88.62 98 PRO A N 1
ATOM 741 C CA . PRO A 1 98 ? -11.626 -12.585 7.401 1.00 88.62 98 PRO A CA 1
ATOM 742 C C . PRO A 1 98 ? -11.007 -12.500 8.801 1.00 88.62 98 PRO A C 1
ATOM 744 O O . PRO A 1 98 ? -9.798 -12.328 8.947 1.00 88.62 98 PRO A O 1
ATOM 747 N N . GLN A 1 99 ? -11.825 -12.716 9.833 1.00 81.06 99 GLN A N 1
ATOM 748 C CA . GLN A 1 99 ? -11.464 -12.508 11.246 1.00 81.06 99 GLN A CA 1
ATOM 749 C C . GLN A 1 99 ? -10.183 -13.222 11.709 1.00 81.06 99 GLN A C 1
ATOM 751 O O . GLN A 1 99 ? -9.560 -12.796 12.674 1.00 81.06 99 GLN A O 1
ATOM 756 N N . PHE A 1 100 ? -9.775 -14.298 11.036 1.00 82.88 100 PHE A N 1
ATOM 757 C CA . PHE A 1 100 ? -8.552 -15.037 11.349 1.00 82.88 100 PHE A CA 1
ATOM 758 C C . PHE A 1 100 ? -7.257 -14.345 10.878 1.00 82.88 100 PHE A C 1
ATOM 760 O O . PHE A 1 100 ? -6.184 -14.709 11.351 1.00 82.88 100 PHE A O 1
ATOM 767 N N . LEU A 1 101 ? -7.337 -13.357 9.977 1.00 80.06 101 LEU A N 1
ATOM 768 C CA . LEU A 1 101 ? -6.193 -12.558 9.503 1.00 80.06 101 LEU A CA 1
ATOM 769 C C . LEU A 1 101 ? -6.193 -11.131 10.069 1.00 80.06 101 LEU A C 1
ATOM 771 O O . LEU A 1 101 ? -5.170 -10.451 10.032 1.00 80.06 101 LEU A O 1
ATOM 775 N N . THR A 1 102 ? -7.323 -10.679 10.610 1.00 78.50 102 THR A N 1
ATOM 776 C CA . THR A 1 102 ? -7.493 -9.315 11.116 1.00 78.50 102 THR A CA 1
ATOM 777 C C . THR A 1 102 ? -6.952 -9.201 12.539 1.00 78.50 102 THR A C 1
ATOM 779 O O . THR A 1 102 ? -7.571 -9.668 13.495 1.00 78.50 102 THR A O 1
ATOM 782 N N . LYS A 1 103 ? -5.789 -8.559 12.712 1.00 78.31 103 LYS A N 1
ATOM 783 C CA . LYS A 1 103 ? -5.198 -8.299 14.037 1.00 78.31 103 LYS A CA 1
ATOM 784 C C . LYS A 1 103 ? -5.424 -6.834 14.454 1.00 78.31 103 LYS A C 1
ATOM 786 O O . LYS A 1 103 ? -5.176 -5.954 13.641 1.00 78.31 103 LYS A O 1
ATOM 791 N N . PRO A 1 104 ? -5.826 -6.514 15.700 1.00 76.25 104 PRO A N 1
ATOM 792 C CA . PRO A 1 104 ? -6.150 -5.131 16.093 1.00 76.25 104 PRO A CA 1
ATOM 793 C C . PRO A 1 104 ? -4.962 -4.158 16.079 1.00 76.25 104 PRO A C 1
ATOM 795 O O . 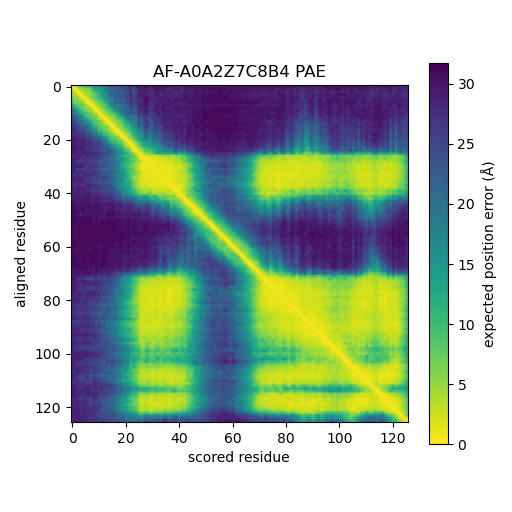PRO A 1 104 ? -5.121 -2.987 15.758 1.00 76.25 104 PRO A O 1
ATOM 798 N N . VAL A 1 105 ? -3.771 -4.644 16.439 1.00 87.12 105 VAL A N 1
ATOM 799 C CA . VAL A 1 105 ? -2.516 -3.883 16.396 1.00 87.12 105 VAL A CA 1
ATOM 800 C C . VAL A 1 105 ? -1.520 -4.685 15.578 1.00 87.12 105 VAL A C 1
ATOM 802 O O . VAL A 1 105 ? -1.157 -5.804 15.969 1.00 87.12 105 VAL A O 1
ATOM 805 N N . HIS A 1 106 ? -1.120 -4.160 14.429 1.00 87.81 106 HIS A N 1
ATOM 806 C CA . HIS A 1 106 ? -0.250 -4.851 13.489 1.00 87.81 106 HIS A CA 1
ATOM 807 C C . HIS A 1 106 ? 0.526 -3.875 12.611 1.00 87.81 106 HIS A C 1
ATOM 809 O O . HIS A 1 106 ? 0.099 -2.750 12.372 1.00 87.81 106 HIS A O 1
ATOM 815 N N . SER A 1 107 ? 1.658 -4.356 12.112 1.00 90.56 107 SER A N 1
ATOM 816 C CA . SER A 1 107 ? 2.391 -3.710 11.036 1.00 90.56 107 SER A CA 1
ATOM 817 C C . SER A 1 107 ? 2.187 -4.533 9.773 1.00 90.56 107 SER A C 1
ATOM 819 O O . SER A 1 107 ? 2.305 -5.760 9.815 1.00 90.56 107 SER A O 1
ATOM 821 N N . TYR A 1 108 ? 1.840 -3.872 8.678 1.00 88.12 108 TYR A N 1
ATOM 822 C CA . TYR A 1 108 ? 1.669 -4.492 7.375 1.00 88.12 108 TYR A CA 1
ATOM 823 C C . TYR A 1 108 ? 2.779 -3.999 6.455 1.00 88.12 108 TYR A C 1
ATOM 825 O O . TYR A 1 108 ? 2.861 -2.807 6.175 1.00 88.12 108 TYR A O 1
ATOM 833 N N . THR A 1 109 ? 3.651 -4.903 6.015 1.00 90.44 109 THR A N 1
ATOM 834 C CA . THR A 1 109 ? 4.783 -4.561 5.150 1.00 90.44 109 THR A CA 1
ATOM 835 C C . THR A 1 109 ? 4.526 -5.070 3.742 1.00 90.44 109 THR A C 1
ATOM 837 O O . THR A 1 109 ? 4.272 -6.259 3.548 1.00 90.44 109 THR A O 1
ATOM 840 N N . ILE A 1 110 ? 4.611 -4.172 2.763 1.00 89.81 110 ILE A N 1
ATOM 841 C CA . ILE A 1 110 ? 4.636 -4.515 1.342 1.00 89.81 110 ILE A CA 1
ATOM 842 C C . ILE A 1 110 ? 6.086 -4.390 0.870 1.00 89.81 110 ILE A C 1
ATOM 844 O O . ILE A 1 110 ? 6.666 -3.306 0.936 1.00 89.81 110 ILE A O 1
ATOM 848 N N . ALA A 1 111 ? 6.637 -5.505 0.395 1.00 89.06 111 ALA A N 1
ATOM 849 C CA . ALA A 1 111 ? 7.958 -5.582 -0.216 1.00 89.06 111 ALA A CA 1
ATOM 850 C C . ALA A 1 111 ? 7.824 -5.607 -1.747 1.00 89.06 111 ALA A C 1
ATOM 852 O O . ALA A 1 111 ? 7.075 -6.423 -2.293 1.00 89.06 111 ALA A O 1
ATOM 853 N N . ILE A 1 112 ? 8.537 -4.711 -2.426 1.00 87.50 112 ILE A N 1
ATOM 854 C CA . ILE A 1 112 ? 8.697 -4.663 -3.881 1.00 87.50 112 ILE A CA 1
ATOM 855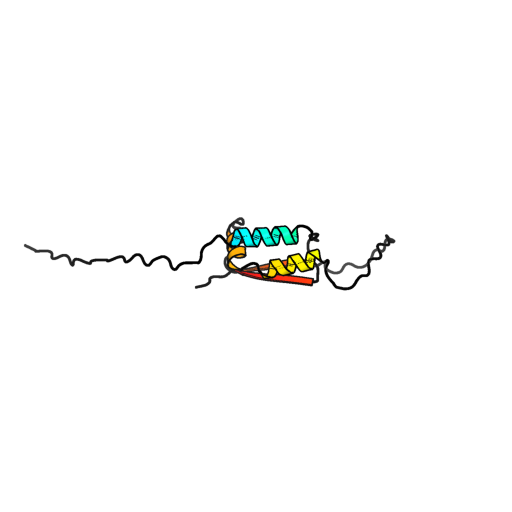 C C . ILE A 1 112 ? 10.166 -4.967 -4.178 1.00 87.50 112 ILE A C 1
ATOM 857 O O . ILE A 1 112 ? 11.045 -4.131 -3.944 1.00 87.50 112 ILE A O 1
ATOM 861 N N . ASP A 1 113 ? 10.405 -6.171 -4.699 1.00 79.62 113 ASP A N 1
ATOM 862 C CA . ASP A 1 113 ? 11.743 -6.700 -4.979 1.00 79.62 113 ASP A CA 1
ATOM 863 C C . ASP A 1 113 ? 12.683 -6.591 -3.750 1.00 79.62 113 ASP A C 1
ATOM 865 O O . ASP A 1 113 ? 12.239 -6.676 -2.604 1.00 79.62 113 ASP A O 1
ATOM 869 N N . ASN A 1 114 ? 13.989 -6.421 -3.958 1.00 72.88 114 ASN A N 1
ATOM 870 C CA . ASN A 1 114 ? 15.000 -6.251 -2.918 1.00 72.88 114 ASN A CA 1
ATOM 871 C C . ASN A 1 114 ? 15.264 -4.778 -2.556 1.00 72.88 114 ASN A C 1
ATOM 873 O O . ASN A 1 114 ? 16.192 -4.499 -1.795 1.00 72.88 114 ASN A O 1
ATOM 877 N N . THR A 1 115 ? 14.514 -3.830 -3.130 1.00 73.06 115 THR A N 1
ATOM 878 C CA . THR A 1 115 ? 14.860 -2.396 -3.089 1.00 73.06 115 THR A CA 1
ATOM 879 C C . THR A 1 115 ? 13.844 -1.515 -2.370 1.00 73.06 115 THR A C 1
ATOM 881 O O . THR A 1 115 ? 14.166 -0.371 -2.034 1.00 73.06 115 THR A O 1
ATOM 884 N N . CYS A 1 116 ? 12.635 -2.010 -2.097 1.00 86.88 116 CYS A N 1
ATOM 885 C CA . CYS A 1 116 ? 11.602 -1.207 -1.459 1.00 86.88 116 CYS A CA 1
ATOM 886 C C . CYS A 1 116 ? 10.736 -2.012 -0.492 1.00 86.88 116 CYS A C 1
ATOM 888 O O . CYS A 1 116 ? 9.917 -2.823 -0.906 1.00 86.88 116 CYS A O 1
ATOM 890 N N . ASP A 1 117 ? 10.850 -1.687 0.794 1.00 90.88 117 ASP A N 1
ATOM 891 C CA . ASP A 1 117 ? 9.957 -2.158 1.848 1.00 90.88 117 ASP A CA 1
ATOM 892 C C . ASP A 1 117 ? 9.199 -0.965 2.433 1.00 90.88 117 ASP A C 1
ATOM 894 O O . ASP A 1 117 ? 9.802 -0.016 2.946 1.00 90.88 117 ASP A O 1
ATOM 898 N N . VAL A 1 118 ? 7.868 -1.003 2.368 1.00 91.44 118 VAL A N 1
ATOM 899 C CA . VAL A 1 118 ? 7.000 0.014 2.977 1.00 91.44 118 VAL A CA 1
ATOM 900 C C . VAL A 1 118 ? 6.177 -0.649 4.066 1.00 91.44 118 VAL A C 1
ATOM 902 O O . VAL A 1 118 ? 5.497 -1.640 3.816 1.00 91.44 118 VAL A O 1
ATOM 905 N N . THR A 1 119 ? 6.261 -0.118 5.286 1.00 92.69 119 THR A N 1
ATOM 906 C CA . THR A 1 119 ? 5.567 -0.666 6.455 1.00 92.69 119 THR A CA 1
ATOM 907 C C . THR A 1 119 ? 4.512 0.307 6.948 1.00 92.69 119 THR A C 1
ATOM 909 O O . THR A 1 119 ? 4.843 1.418 7.354 1.00 92.69 119 THR A O 1
ATOM 912 N N . PHE A 1 120 ? 3.269 -0.157 6.971 1.00 90.75 120 PHE A N 1
ATOM 913 C CA . PHE A 1 120 ? 2.116 0.552 7.506 1.00 90.75 120 PHE A CA 1
ATOM 914 C C . PHE A 1 120 ? 1.842 0.097 8.932 1.00 90.75 120 PHE A C 1
ATOM 916 O O . PHE A 1 120 ? 1.944 -1.096 9.233 1.00 90.75 120 PHE A O 1
ATOM 923 N N . SER A 1 121 ? 1.500 1.023 9.821 1.00 91.38 121 SER A N 1
ATOM 924 C CA . SER A 1 121 ? 1.275 0.726 11.239 1.00 91.38 121 SER A CA 1
ATOM 925 C C . SER A 1 121 ? -0.176 0.959 11.633 1.00 91.38 121 SER A C 1
ATOM 927 O O . SER A 1 121 ? -0.616 2.085 11.851 1.00 91.38 121 SER A O 1
ATOM 929 N N . CYS A 1 122 ? -0.904 -0.139 11.808 1.00 87.94 122 CYS A N 1
ATOM 930 C CA . CYS A 1 122 ? -2.277 -0.137 12.280 1.00 87.94 122 CYS A CA 1
ATOM 931 C C . CYS A 1 122 ? -2.316 -0.336 13.793 1.00 87.94 122 CYS A C 1
ATOM 933 O O . CYS A 1 122 ? -1.885 -1.363 14.324 1.00 87.94 122 CYS A O 1
ATOM 935 N N . GLY A 1 123 ? -2.862 0.642 14.506 1.00 82.94 123 GLY A N 1
ATOM 936 C CA . GLY A 1 123 ? -3.056 0.580 15.947 1.00 82.94 123 GLY A CA 1
ATOM 937 C C . GLY A 1 123 ? -4.130 1.554 16.406 1.00 82.94 123 GLY A C 1
ATOM 938 O O . GLY A 1 123 ? -4.611 2.386 15.636 1.00 82.94 123 GLY A O 1
ATOM 939 N N . SER A 1 124 ? -4.514 1.461 17.677 1.00 61.00 124 SER A N 1
ATOM 940 C CA . SER A 1 124 ? -5.468 2.393 18.271 1.00 61.00 124 SER A CA 1
ATOM 941 C C . SER A 1 124 ? -4.848 3.790 18.355 1.00 61.00 124 SER A C 1
ATOM 943 O O . SER A 1 124 ? -4.142 4.103 19.316 1.00 61.00 124 SER A O 1
ATOM 945 N N . LYS A 1 125 ? -5.111 4.646 17.363 1.00 59.06 125 LYS A N 1
ATOM 946 C CA . LYS A 1 125 ? -4.999 6.096 17.557 1.00 59.06 125 LYS A CA 1
ATOM 947 C C . LYS A 1 125 ? -6.113 6.488 18.533 1.00 59.06 125 LYS A C 1
ATOM 949 O O . LYS A 1 125 ? -7.287 6.376 18.191 1.00 59.06 125 LYS A O 1
ATOM 954 N N . SER A 1 126 ? -5.718 6.821 19.764 1.00 38.47 126 SER A N 1
ATOM 955 C CA . SER A 1 126 ? -6.604 7.317 20.827 1.00 38.47 126 SER A CA 1
ATOM 956 C C . SER A 1 126 ? -7.209 8.676 20.490 1.00 38.47 126 SER A C 1
ATOM 958 O O . SER A 1 126 ? -6.598 9.429 19.698 1.00 38.47 126 SER A O 1
#

Secondary structure (DSSP, 8-state):
---------------PPP-----TTHHHHHHHHHHHHTTT----------------------------S---HHHHHHHHHHHHS-HHHHHHHHTTS-TTT--SSEEEEEEETTTEEEEEEE----

Radius of gyration: 26.11 Å; Cα contacts (8 Å, |Δi|>4): 84; chains: 1; bounding box: 74×49×72 Å

InterPro domains:
  IPR036312 Bifunctional inhibitor/plant lipid transfer protein/seed storage helical domain superfamily [SSF47699] (69-123)

pLDDT: mean 71.16, std 18.39, range [38.16, 94.25]

Foldseek 3Di:
DDDDDDPPPPPPPPVPDPPCPDDPPVLVVLVVQLCVLLVPQDDPPDDDPDDDDDDDDDDDDDPPPPDDPDDDPSLVSSLVSVQVRALVSVLVVLVPDPPVRRDQWDWDWDDRPPNHIDIRTHHDPD

Solvent-accessible surface area (backbone atoms only — not comparable to full-atom values): 8564 Å² total; per-residue (Å²): 133,89,83,83,80,75,81,85,75,79,77,74,76,68,78,70,72,74,76,76,73,69,83,88,68,54,48,67,54,48,51,50,51,29,52,61,43,38,66,74,44,80,83,70,76,80,72,72,90,73,75,90,78,86,85,83,92,78,86,83,80,92,77,90,70,92,66,70,105,61,68,54,73,44,46,50,50,17,48,56,43,51,69,69,52,52,43,67,47,54,43,66,55,48,70,72,44,61,76,93,76,47,63,81,68,43,73,51,72,52,71,52,82,96,79,38,77,47,75,36,68,35,55,87,82,127